Protein AF-A0A9D8B3I4-F1 (afdb_monomer_lite)

Radius of gyration: 13.51 Å; chains: 1; bounding box: 28×32×36 Å

Secondary structure (DSSP, 8-state):
-PPPEETTEEPPHHHHHHHHHHHHHHTTEEEEEEEE-SS-EEEEEEE-SSTTTTPEEEEEE-HHHHHHHHHHHHHHHTT--

pLDDT: mean 89.36, std 11.02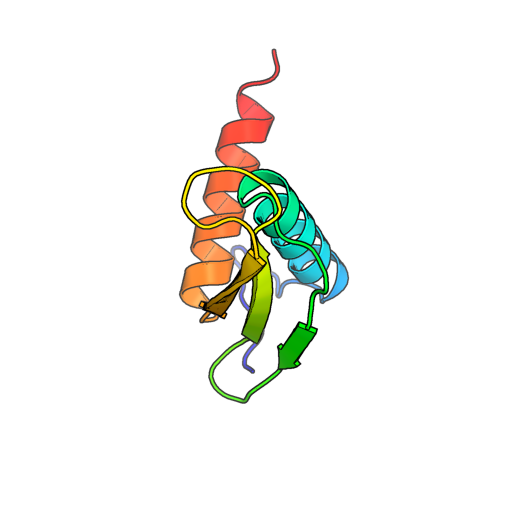, range [39.41, 97.81]

Sequence (81 aa):
MRRPKRGEATLRYSEILRLIGQYIERANLCEIRVVETDEGLILQGVVMRGEREGERDTYQLTPEDISALLEDAYAMRGKRI

Foldseek 3Di:
DQFADDVPHGDDPVRLVVLVVVVCVVQQWDPWDWDDDPQAIKIWTAHCDDPRHRPIDIDGQGSVNSVVSSVVVVVVVVPPD

Structure (mmCIF, N/CA/C/O backbone):
data_AF-A0A9D8B3I4-F1
#
_entry.id   AF-A0A9D8B3I4-F1
#
loop_
_atom_site.group_PDB
_atom_site.id
_atom_site.type_symbol
_atom_site.label_atom_id
_atom_site.label_alt_id
_atom_site.label_comp_id
_atom_site.label_asym_id
_atom_site.label_entity_id
_atom_site.label_seq_id
_atom_site.pdbx_PDB_ins_code
_atom_site.Cartn_x
_atom_site.Cartn_y
_atom_site.Cartn_z
_atom_site.occupancy
_atom_site.B_iso_or_equiv
_atom_site.auth_seq_id
_atom_site.auth_comp_id
_atom_site.auth_asym_id
_atom_site.auth_atom_id
_atom_site.pdbx_PDB_model_num
ATOM 1 N N . MET A 1 1 ? -12.507 -7.781 2.375 1.00 87.19 1 MET A N 1
ATOM 2 C CA . MET A 1 1 ? -11.550 -7.975 3.496 1.00 87.19 1 MET A CA 1
ATOM 3 C C . MET A 1 1 ? -12.057 -7.384 4.811 1.00 87.19 1 MET A C 1
ATOM 5 O O . MET A 1 1 ? -12.893 -6.480 4.804 1.00 87.19 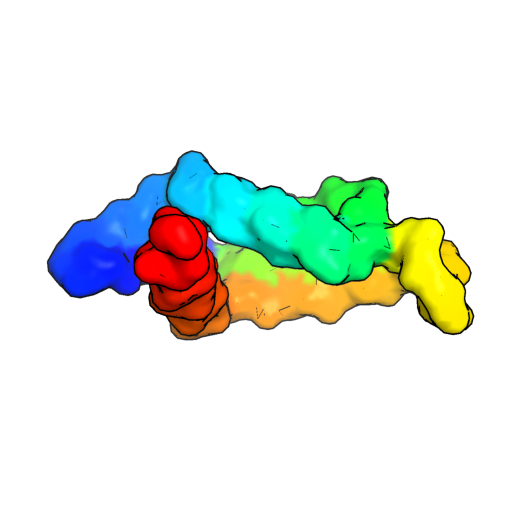1 MET A O 1
ATOM 9 N N . ARG A 1 2 ? -11.503 -7.807 5.960 1.00 87.75 2 ARG A N 1
ATOM 10 C CA . ARG A 1 2 ? -11.659 -7.054 7.221 1.00 87.75 2 ARG A CA 1
ATOM 11 C C . ARG A 1 2 ? -10.886 -5.738 7.115 1.00 87.75 2 ARG A C 1
ATOM 13 O O . ARG A 1 2 ? -9.686 -5.745 6.866 1.00 87.75 2 ARG A O 1
ATOM 20 N N . ARG A 1 3 ? -11.560 -4.603 7.326 1.00 87.75 3 ARG A N 1
ATOM 21 C CA . ARG A 1 3 ? -10.894 -3.296 7.253 1.00 87.75 3 ARG A CA 1
ATOM 22 C C . ARG A 1 3 ? -9.854 -3.137 8.376 1.00 87.75 3 ARG A C 1
ATOM 24 O O . ARG A 1 3 ? -10.182 -3.444 9.530 1.00 87.75 3 ARG A O 1
ATOM 31 N N . PRO A 1 4 ? -8.647 -2.630 8.062 1.00 87.94 4 PRO A N 1
ATOM 32 C CA . PRO A 1 4 ? -7.633 -2.361 9.069 1.00 87.94 4 PRO A CA 1
ATOM 33 C C . PRO A 1 4 ? -8.104 -1.300 10.062 1.00 87.94 4 PRO A C 1
ATOM 35 O O . PRO A 1 4 ? -8.974 -0.470 9.762 1.00 87.94 4 PRO A O 1
ATOM 38 N N . LYS A 1 5 ? -7.519 -1.328 11.258 1.00 87.88 5 LYS A N 1
ATOM 39 C CA . LYS A 1 5 ? -7.823 -0.385 12.334 1.00 87.88 5 LYS A CA 1
ATOM 40 C C . LYS A 1 5 ? -6.612 0.490 12.635 1.00 87.88 5 LYS A C 1
ATOM 42 O O . LYS A 1 5 ? -5.486 0.015 12.619 1.00 87.88 5 LYS A O 1
ATOM 47 N N . ARG A 1 6 ? -6.872 1.752 12.969 1.00 83.00 6 ARG A N 1
ATOM 48 C CA . ARG A 1 6 ? -5.915 2.688 13.562 1.00 83.00 6 ARG A CA 1
ATOM 49 C C . ARG A 1 6 ? -6.371 2.968 14.991 1.00 83.00 6 ARG A C 1
ATOM 51 O O . ARG A 1 6 ? -7.341 3.701 15.196 1.00 83.00 6 ARG A O 1
ATOM 58 N N . GLY A 1 7 ? -5.714 2.342 15.965 1.00 82.19 7 GLY A N 1
ATOM 59 C CA . GLY A 1 7 ? -6.227 2.275 17.335 1.00 82.19 7 GLY A CA 1
ATOM 60 C C . GLY A 1 7 ? -7.619 1.634 17.356 1.00 82.19 7 GLY A C 1
ATOM 61 O O . GLY A 1 7 ? -7.814 0.531 16.845 1.00 82.19 7 GLY A O 1
ATOM 62 N N . GLU A 1 8 ? -8.609 2.347 17.888 1.00 81.06 8 GLU A N 1
ATOM 63 C CA . GLU A 1 8 ? -10.001 1.877 17.930 1.00 81.06 8 GLU A CA 1
ATOM 64 C C . GLU A 1 8 ? -10.785 2.159 16.635 1.00 81.06 8 GLU A C 1
ATOM 66 O O . GLU A 1 8 ? -11.810 1.524 16.371 1.00 81.06 8 GLU A O 1
ATOM 71 N N . ALA A 1 9 ? -10.302 3.077 15.790 1.00 86.44 9 ALA A N 1
ATOM 72 C CA . ALA A 1 9 ? -11.014 3.519 14.596 1.00 86.44 9 ALA A CA 1
ATOM 73 C C . ALA A 1 9 ? -10.762 2.591 13.401 1.00 86.44 9 ALA A C 1
ATOM 75 O O . ALA A 1 9 ? -9.627 2.239 13.088 1.00 86.44 9 ALA A O 1
ATOM 76 N N . THR A 1 10 ? -11.822 2.235 12.675 1.00 90.56 10 THR A N 1
ATOM 77 C CA . THR A 1 10 ? -11.695 1.493 11.410 1.00 90.56 10 THR A CA 1
ATOM 78 C C . THR A 1 10 ? -11.310 2.449 10.286 1.00 90.56 10 THR A C 1
ATOM 80 O O . THR A 1 10 ? -11.931 3.503 10.135 1.00 90.56 10 THR A O 1
ATOM 83 N N . LEU A 1 11 ? -10.320 2.081 9.473 1.00 91.12 11 LEU A N 1
ATOM 84 C CA . LEU A 1 11 ? -9.902 2.901 8.341 1.00 91.12 11 LEU A CA 1
ATOM 85 C C . LEU A 1 11 ? -11.003 2.998 7.283 1.00 91.12 11 LEU A C 1
ATOM 87 O O . LEU A 1 11 ? -11.665 2.016 6.925 1.00 91.12 11 LEU A O 1
ATOM 91 N N . ARG A 1 12 ? -11.184 4.204 6.745 1.00 92.56 12 ARG A N 1
ATOM 92 C CA . ARG A 1 1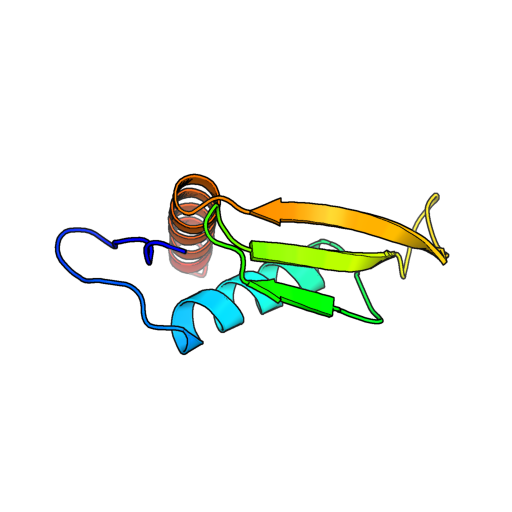2 ? -12.060 4.423 5.592 1.00 92.56 12 ARG A CA 1
ATOM 93 C C . ARG A 1 12 ? -11.358 3.968 4.319 1.00 92.56 12 ARG A C 1
ATOM 95 O O . ARG A 1 12 ? -10.146 4.114 4.188 1.00 92.56 12 ARG A O 1
ATOM 102 N N . TYR A 1 13 ? -12.133 3.522 3.333 1.00 91.25 13 TYR A N 1
ATOM 103 C CA . TYR A 1 13 ? -11.590 3.171 2.016 1.00 91.25 13 TYR A CA 1
ATOM 104 C C . TYR A 1 13 ? -10.786 4.306 1.383 1.00 91.25 13 TYR A C 1
ATOM 106 O O . TYR A 1 13 ? -9.752 4.054 0.781 1.00 91.25 13 TYR A O 1
ATOM 114 N N . SER A 1 14 ? -11.200 5.561 1.564 1.00 92.12 14 SER A N 1
ATOM 115 C CA . SER A 1 14 ? -10.452 6.714 1.054 1.00 92.12 14 SER A CA 1
ATOM 116 C C . SER A 1 14 ? -9.062 6.863 1.682 1.00 92.12 14 SER A C 1
ATOM 118 O O . SER A 1 14 ? -8.134 7.299 1.005 1.00 92.12 14 SER A O 1
ATOM 120 N N . GLU A 1 15 ? -8.893 6.490 2.953 1.00 91.31 15 GLU A N 1
ATOM 121 C CA . GLU A 1 15 ? -7.588 6.487 3.624 1.00 91.31 15 GLU A CA 1
ATOM 122 C C . GLU A 1 15 ? -6.710 5.352 3.087 1.00 91.31 15 GLU A C 1
ATOM 124 O O . GLU A 1 15 ? -5.548 5.589 2.762 1.00 91.31 15 GLU A O 1
ATOM 129 N N . ILE A 1 16 ? -7.292 4.164 2.899 1.00 92.94 16 ILE A N 1
ATOM 130 C CA . ILE A 1 16 ? -6.608 2.997 2.325 1.00 92.94 16 ILE A CA 1
ATOM 131 C C . ILE A 1 16 ? -6.149 3.289 0.889 1.00 92.94 16 ILE A C 1
ATOM 133 O O . ILE A 1 16 ? -4.980 3.114 0.560 1.00 92.94 16 ILE A O 1
ATOM 137 N N . LEU A 1 17 ? -7.030 3.814 0.036 1.00 93.25 17 LEU A N 1
ATOM 138 C CA . LEU A 1 17 ? -6.693 4.154 -1.349 1.00 93.25 17 LEU A CA 1
ATOM 139 C C . LEU A 1 17 ? -5.648 5.273 -1.436 1.00 93.25 17 LEU A C 1
ATOM 141 O O . LEU A 1 17 ? -4.787 5.243 -2.311 1.00 93.25 17 LEU A O 1
ATOM 145 N N . ARG A 1 18 ? -5.673 6.246 -0.516 1.00 92.06 18 ARG A N 1
ATOM 146 C CA . ARG A 1 18 ? -4.645 7.296 -0.455 1.00 92.06 18 ARG A CA 1
ATOM 147 C C . ARG A 1 18 ? -3.279 6.741 -0.046 1.00 92.06 18 ARG A C 1
ATOM 149 O O . ARG A 1 18 ? -2.263 7.264 -0.500 1.00 92.06 18 ARG A O 1
ATOM 156 N N . LEU A 1 19 ? -3.248 5.719 0.804 1.00 92.56 19 LEU A N 1
ATOM 157 C CA . LEU A 1 19 ? -2.021 5.015 1.160 1.00 92.56 19 LEU A CA 1
ATOM 158 C C . LEU A 1 19 ? -1.482 4.204 -0.026 1.00 92.56 19 LEU A C 1
ATOM 160 O O . LEU A 1 19 ? -0.310 4.328 -0.367 1.00 92.56 19 LEU A O 1
ATOM 164 N N . ILE A 1 20 ? -2.355 3.465 -0.712 1.00 93.62 20 ILE A N 1
ATOM 165 C CA . ILE A 1 20 ? -2.009 2.713 -1.927 1.00 93.62 20 ILE A CA 1
ATOM 166 C C . ILE A 1 20 ? -1.477 3.642 -3.019 1.00 93.62 20 ILE A C 1
ATOM 168 O O . ILE A 1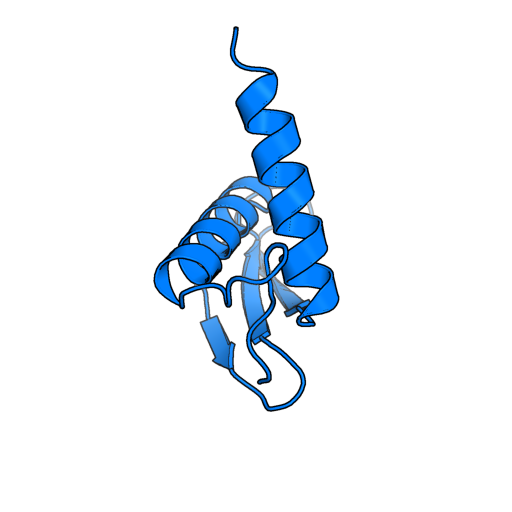 20 ? -0.469 3.331 -3.640 1.00 93.62 20 ILE A O 1
ATOM 172 N N . GLY A 1 21 ? -2.089 4.814 -3.212 1.00 93.69 21 GLY A N 1
ATOM 173 C CA . GLY A 1 21 ? -1.596 5.818 -4.157 1.00 93.69 21 GLY A CA 1
ATOM 174 C C . GLY A 1 21 ? -0.157 6.258 -3.866 1.00 93.69 21 GLY A C 1
ATOM 175 O O . GLY A 1 21 ? 0.657 6.325 -4.780 1.00 93.69 21 GLY A O 1
ATOM 176 N N . GLN A 1 22 ? 0.185 6.483 -2.593 1.00 92.12 22 GLN A N 1
ATOM 177 C CA . GLN A 1 22 ? 1.565 6.805 -2.204 1.00 92.12 22 GLN A CA 1
ATOM 178 C C . GLN A 1 22 ? 2.524 5.639 -2.459 1.00 92.12 22 GLN A C 1
ATOM 180 O O . GLN A 1 22 ? 3.671 5.862 -2.838 1.00 92.12 22 GLN A O 1
ATOM 185 N N . TYR A 1 23 ? 2.073 4.403 -2.242 1.00 91.12 23 TYR A N 1
ATOM 186 C CA . TYR A 1 23 ? 2.876 3.217 -2.521 1.00 91.12 23 TYR A CA 1
ATOM 187 C C . TYR A 1 23 ? 3.150 3.059 -4.023 1.00 91.12 23 TYR A C 1
ATOM 189 O O . TYR A 1 23 ? 4.301 2.890 -4.413 1.00 91.12 23 TYR A O 1
ATOM 197 N N . ILE A 1 24 ? 2.120 3.206 -4.864 1.00 94.00 24 ILE A N 1
ATOM 198 C CA . ILE A 1 24 ? 2.217 3.174 -6.333 1.00 94.00 24 ILE A CA 1
ATOM 199 C C . ILE A 1 24 ? 3.239 4.192 -6.844 1.00 94.00 24 ILE A C 1
ATOM 201 O O . ILE A 1 24 ? 4.076 3.859 -7.681 1.00 94.00 24 ILE A O 1
ATOM 205 N N . GLU A 1 25 ? 3.190 5.419 -6.320 1.00 92.19 25 GLU A N 1
ATOM 206 C CA . GLU A 1 25 ? 4.110 6.489 -6.706 1.00 92.19 25 GLU A CA 1
ATOM 207 C C . GLU A 1 25 ? 5.563 6.138 -6.356 1.00 92.19 25 GLU A C 1
ATOM 209 O O . GLU A 1 25 ? 6.451 6.258 -7.197 1.00 92.19 25 GLU A O 1
ATOM 214 N N . ARG A 1 26 ? 5.809 5.625 -5.144 1.00 89.56 26 ARG A N 1
ATOM 215 C CA . ARG A 1 26 ? 7.152 5.201 -4.708 1.00 89.56 26 ARG A CA 1
ATOM 216 C C . ARG A 1 26 ? 7.679 4.008 -5.499 1.00 89.56 26 ARG A C 1
ATOM 218 O O . ARG A 1 26 ? 8.872 3.946 -5.779 1.00 89.56 26 ARG A O 1
ATOM 225 N N . ALA A 1 27 ? 6.795 3.080 -5.851 1.00 90.06 27 ALA A N 1
ATOM 226 C CA . ALA A 1 27 ? 7.124 1.895 -6.631 1.00 90.06 27 ALA A CA 1
ATOM 227 C C . ALA A 1 27 ? 7.246 2.181 -8.143 1.00 90.06 27 ALA A C 1
ATOM 229 O O . ALA A 1 27 ? 7.596 1.280 -8.896 1.00 90.06 27 ALA A O 1
ATOM 230 N N . ASN A 1 28 ? 6.998 3.421 -8.594 1.00 93.81 28 ASN A N 1
ATOM 231 C CA . ASN A 1 28 ? 6.982 3.809 -10.010 1.00 93.81 28 ASN A CA 1
ATOM 232 C C . ASN A 1 28 ? 6.097 2.886 -10.867 1.00 93.81 28 ASN A C 1
ATOM 234 O O . ASN A 1 28 ? 6.506 2.453 -11.943 1.00 93.81 28 ASN A O 1
ATOM 238 N N . LEU A 1 29 ? 4.891 2.568 -10.389 1.00 96.56 29 LEU A N 1
ATOM 239 C CA . LEU A 1 29 ? 3.964 1.683 -11.098 1.00 96.56 29 LEU A CA 1
ATOM 240 C C . LEU A 1 29 ? 2.938 2.476 -11.922 1.00 96.56 29 LEU A C 1
ATOM 242 O O . LEU A 1 29 ? 2.455 3.527 -11.496 1.00 96.56 29 LEU A O 1
ATOM 246 N N . CYS A 1 30 ? 2.547 1.937 -13.076 1.00 96.00 30 CYS A N 1
ATOM 247 C CA . CYS A 1 30 ? 1.418 2.394 -13.890 1.00 96.00 30 CYS A CA 1
ATOM 248 C C . CYS A 1 30 ? 0.446 1.239 -14.193 1.00 96.00 30 CYS A C 1
ATOM 250 O O . CYS A 1 30 ? 0.628 0.126 -13.703 1.00 96.00 30 CYS A O 1
ATOM 252 N N . GLU A 1 31 ? -0.600 1.507 -14.987 1.00 96.94 31 GLU A N 1
ATOM 253 C CA . GLU A 1 31 ? -1.589 0.494 -15.405 1.00 96.94 31 GLU A CA 1
ATOM 254 C C . GLU A 1 31 ? -2.148 -0.308 -14.220 1.00 96.94 31 GLU A C 1
ATOM 256 O O . GLU A 1 31 ? -2.171 -1.541 -14.192 1.00 96.94 31 GLU A O 1
ATOM 261 N N . ILE A 1 32 ? -2.565 0.441 -13.200 1.00 97.25 32 ILE A N 1
ATOM 262 C CA . ILE A 1 32 ? -2.875 -0.107 -11.889 1.00 97.25 32 ILE A CA 1
ATOM 263 C C . ILE A 1 32 ? -4.203 -0.857 -11.894 1.00 97.25 32 ILE A C 1
ATOM 265 O O . ILE A 1 32 ? -5.235 -0.340 -12.325 1.00 97.25 32 ILE A O 1
ATOM 269 N N . ARG A 1 33 ? -4.192 -2.044 -11.291 1.00 97.19 33 ARG A N 1
ATOM 270 C CA . ARG A 1 33 ? -5.386 -2.787 -10.897 1.00 97.19 33 ARG A CA 1
ATOM 271 C C . ARG A 1 33 ? -5.361 -3.011 -9.391 1.00 97.19 33 ARG A C 1
ATOM 273 O O . ARG A 1 33 ? -4.380 -3.509 -8.851 1.00 97.19 33 ARG A O 1
ATOM 280 N N . VAL A 1 34 ? -6.468 -2.681 -8.732 1.00 96.31 34 VAL A N 1
ATOM 281 C CA . VAL A 1 34 ? -6.697 -2.990 -7.317 1.00 96.31 34 VAL A CA 1
ATOM 282 C C . VAL A 1 34 ? -7.902 -3.913 -7.230 1.00 96.31 34 VAL A C 1
ATOM 284 O O . VAL A 1 34 ? -8.974 -3.573 -7.730 1.00 96.31 34 VAL A O 1
ATOM 287 N N . VAL A 1 35 ? -7.726 -5.080 -6.618 1.00 96.69 35 VAL A N 1
ATOM 288 C CA . VAL A 1 35 ? -8.799 -6.053 -6.385 1.00 96.69 35 VAL A CA 1
ATOM 289 C C . VAL A 1 35 ? -8.935 -6.266 -4.891 1.00 96.69 35 VAL A C 1
ATOM 291 O O . VAL A 1 35 ? -7.960 -6.587 -4.218 1.00 96.69 35 VAL A O 1
ATOM 294 N N . GLU A 1 36 ? -10.142 -6.099 -4.367 1.00 96.06 36 GLU A N 1
ATOM 295 C CA . GLU A 1 36 ? -10.429 -6.498 -2.996 1.00 96.06 36 GLU A CA 1
ATOM 296 C C . GLU A 1 36 ? -10.777 -7.983 -2.930 1.00 96.06 36 GLU A C 1
ATOM 298 O O . GLU A 1 36 ? -11.555 -8.491 -3.734 1.00 96.06 36 GLU A O 1
ATOM 303 N N . THR A 1 37 ? -10.199 -8.662 -1.945 1.00 95.75 37 THR A N 1
ATOM 304 C CA . THR A 1 37 ? -10.455 -10.066 -1.619 1.00 95.75 37 THR A CA 1
ATOM 305 C C . THR A 1 37 ? -10.874 -10.177 -0.155 1.00 95.75 37 THR A C 1
ATOM 307 O O . THR A 1 37 ? -10.898 -9.182 0.576 1.00 95.75 37 THR A O 1
ATOM 310 N N . ASP A 1 38 ? -11.196 -11.378 0.315 1.00 94.00 38 ASP A N 1
ATOM 311 C CA . ASP A 1 38 ? -11.474 -11.591 1.738 1.00 94.00 38 ASP A CA 1
ATOM 312 C C . ASP A 1 38 ? -10.214 -11.457 2.606 1.00 94.00 38 ASP A C 1
ATOM 314 O O . ASP A 1 38 ? -10.299 -10.961 3.732 1.00 94.00 38 ASP A O 1
ATOM 318 N N . GLU A 1 39 ? -9.047 -11.782 2.047 1.00 92.31 39 GLU A N 1
ATOM 319 C CA . GLU A 1 39 ? -7.751 -11.773 2.736 1.00 92.31 39 GLU A CA 1
ATOM 320 C C . GLU A 1 39 ? -7.047 -10.411 2.724 1.00 92.31 39 GLU A C 1
ATOM 322 O O . GLU A 1 39 ? -6.119 -10.192 3.497 1.00 92.31 39 GLU A O 1
ATOM 327 N N . GLY A 1 40 ? -7.466 -9.479 1.867 1.00 94.62 40 GLY A N 1
ATOM 328 C CA . GLY A 1 40 ? -6.786 -8.194 1.717 1.00 94.62 40 GLY A CA 1
ATOM 329 C C . GLY A 1 40 ? -7.040 -7.538 0.366 1.00 94.62 40 GLY A C 1
ATOM 330 O O . GLY A 1 40 ? -8.091 -7.728 -0.252 1.00 94.62 40 GLY A O 1
ATOM 331 N N . LEU A 1 41 ? -6.056 -6.781 -0.110 1.00 96.06 41 LEU A N 1
ATOM 332 C CA . LEU A 1 41 ? -6.053 -6.162 -1.431 1.00 96.06 41 LEU A CA 1
ATOM 333 C C . LEU A 1 41 ? -4.958 -6.767 -2.300 1.00 96.06 41 LEU A C 1
ATOM 335 O O . LEU A 1 41 ? -3.822 -6.909 -1.868 1.00 96.06 41 LEU A O 1
ATOM 339 N N . ILE A 1 42 ? -5.281 -7.055 -3.552 1.00 97.00 42 ILE A N 1
ATOM 340 C CA . ILE A 1 42 ? -4.293 -7.368 -4.577 1.00 97.00 42 ILE A CA 1
ATOM 341 C C . ILE A 1 42 ? -4.039 -6.087 -5.368 1.00 97.00 42 ILE A C 1
ATOM 343 O O . ILE A 1 42 ? -4.963 -5.531 -5.966 1.00 97.00 42 ILE A O 1
ATOM 347 N N . LEU A 1 43 ? -2.791 -5.626 -5.371 1.00 96.88 43 LEU A N 1
ATOM 348 C CA . LEU A 1 43 ? -2.315 -4.511 -6.181 1.00 96.88 43 LEU A CA 1
ATOM 349 C C . LEU A 1 43 ? -1.471 -5.062 -7.327 1.00 96.88 43 LEU A C 1
ATOM 351 O O . LEU A 1 43 ? -0.469 -5.731 -7.096 1.00 96.88 43 LEU A O 1
ATOM 355 N N . GLN A 1 44 ? -1.851 -4.749 -8.558 1.00 97.69 44 GLN A N 1
ATOM 356 C CA . GLN A 1 44 ? -1.062 -5.050 -9.746 1.00 97.69 44 GLN A CA 1
ATOM 357 C C . GLN A 1 44 ? -0.720 -3.767 -10.485 1.00 97.69 44 GLN A C 1
ATOM 359 O O . GLN A 1 44 ? -1.548 -2.858 -10.556 1.00 97.69 44 GLN A O 1
ATOM 364 N N . GLY A 1 45 ? 0.472 -3.716 -11.065 1.00 97.62 45 GLY A N 1
ATOM 365 C CA . GLY A 1 45 ? 0.919 -2.595 -11.881 1.00 97.62 45 GLY A CA 1
ATOM 366 C C . GLY A 1 45 ? 2.079 -2.981 -12.785 1.00 97.62 45 GLY A C 1
ATOM 367 O O . GLY A 1 45 ? 2.680 -4.041 -12.618 1.00 97.62 45 GLY A O 1
ATOM 368 N N . VAL A 1 46 ? 2.371 -2.124 -13.755 1.00 97.81 46 VAL A N 1
ATOM 369 C CA . VAL A 1 46 ? 3.532 -2.242 -14.642 1.00 97.81 46 VAL A CA 1
ATOM 370 C C . VAL A 1 46 ? 4.615 -1.282 -14.161 1.00 97.81 46 VAL A C 1
ATOM 372 O O . VAL A 1 46 ? 4.325 -0.123 -13.863 1.00 97.81 46 VAL A O 1
ATOM 375 N N . VAL A 1 47 ? 5.853 -1.756 -14.056 1.00 96.44 47 VAL A N 1
ATOM 376 C CA . VAL A 1 47 ? 6.997 -0.944 -13.625 1.00 96.44 47 VAL A CA 1
ATOM 377 C C . VAL A 1 47 ? 7.367 0.048 -14.727 1.00 96.44 47 VAL A C 1
ATOM 379 O O . VAL A 1 47 ? 7.618 -0.340 -15.864 1.00 96.44 47 VAL A O 1
ATOM 382 N N . MET A 1 48 ? 7.420 1.338 -14.392 1.00 95.94 48 MET A N 1
ATOM 383 C CA . MET A 1 48 ? 7.661 2.414 -15.363 1.00 95.94 48 MET A CA 1
ATOM 384 C C . MET A 1 48 ? 9.129 2.772 -15.568 1.00 95.94 48 MET A C 1
ATOM 386 O O . MET A 1 48 ? 9.439 3.490 -16.513 1.00 95.94 48 MET A O 1
ATOM 390 N N . ARG A 1 49 ? 10.015 2.417 -14.633 1.00 91.88 49 ARG A N 1
ATOM 391 C CA . ARG A 1 49 ? 11.414 2.866 -14.642 1.00 91.88 49 ARG A CA 1
ATOM 392 C C . ARG A 1 49 ? 12.327 1.833 -13.997 1.00 91.88 49 ARG A C 1
ATOM 394 O O . ARG A 1 49 ? 11.967 1.247 -12.979 1.00 91.88 49 ARG A O 1
ATOM 401 N N . GLY A 1 50 ? 13.545 1.721 -14.520 1.00 91.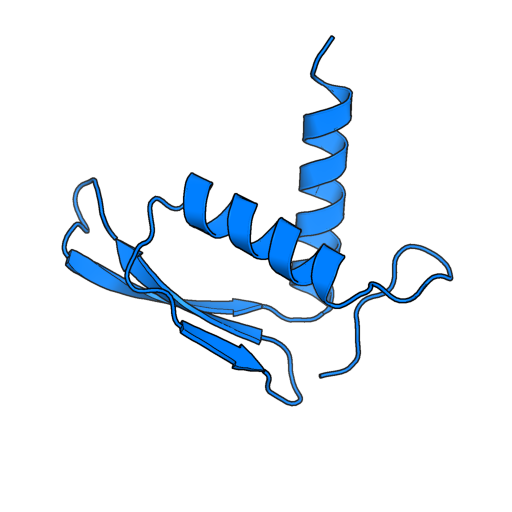81 50 GLY A N 1
ATOM 402 C CA . GLY A 1 50 ? 14.605 0.873 -13.972 1.00 91.81 50 GLY A CA 1
ATOM 403 C C . GLY A 1 50 ? 14.785 -0.423 -14.759 1.00 91.81 50 GLY A C 1
ATOM 404 O O . GLY A 1 50 ? 14.232 -0.586 -15.837 1.00 91.81 50 GLY A O 1
ATOM 405 N N . GLU A 1 51 ? 15.567 -1.355 -14.218 1.00 92.69 51 GLU A N 1
ATOM 406 C CA . GLU A 1 51 ? 15.937 -2.598 -14.920 1.00 92.69 51 GLU A CA 1
ATOM 407 C C . GLU A 1 51 ? 14.743 -3.510 -15.231 1.00 92.69 51 GLU A C 1
ATOM 409 O O . GLU A 1 51 ? 14.801 -4.301 -16.165 1.00 92.69 51 GLU A O 1
ATOM 414 N N . ARG A 1 52 ? 13.657 -3.368 -14.464 1.00 92.88 52 ARG A N 1
ATOM 415 C CA . ARG A 1 52 ? 12.419 -4.148 -14.586 1.00 92.88 52 ARG A CA 1
ATOM 416 C C . ARG A 1 52 ? 11.325 -3.406 -15.359 1.00 92.88 52 ARG A C 1
ATOM 418 O O . ARG A 1 52 ? 10.154 -3.748 -15.238 1.00 92.88 52 ARG A O 1
ATOM 425 N N . GLU A 1 53 ? 11.665 -2.338 -16.082 1.00 96.06 53 GLU A N 1
ATOM 426 C CA . GLU A 1 53 ? 10.692 -1.550 -16.846 1.00 96.06 53 GLU A CA 1
ATOM 427 C C . GLU A 1 53 ? 9.870 -2.438 -17.798 1.00 96.06 53 GLU A C 1
ATOM 429 O O . GLU A 1 53 ? 10.404 -3.282 -18.515 1.00 96.06 53 GLU A O 1
ATOM 434 N N . GLY A 1 54 ? 8.548 -2.260 -17.781 1.00 95.31 54 GLY A N 1
ATOM 435 C CA . GLY A 1 54 ? 7.601 -3.068 -18.549 1.00 95.31 54 GLY A CA 1
ATOM 436 C C . GLY A 1 54 ? 7.197 -4.391 -17.887 1.00 95.31 54 GLY A C 1
ATOM 437 O O . GLY A 1 54 ? 6.227 -5.012 -18.329 1.00 95.31 54 GLY A O 1
ATOM 438 N N . GLU A 1 55 ? 7.865 -4.820 -16.811 1.00 96.56 55 GLU A N 1
ATOM 439 C CA . GLU A 1 55 ? 7.435 -5.987 -16.039 1.00 96.56 55 GLU A CA 1
ATOM 440 C C . GLU A 1 55 ? 6.172 -5.687 -15.228 1.00 96.56 55 GLU A C 1
ATOM 442 O O . GLU A 1 55 ? 5.951 -4.571 -14.749 1.00 96.56 55 GLU A O 1
ATOM 447 N N . ARG A 1 56 ? 5.337 -6.716 -15.051 1.00 96.44 56 ARG A N 1
ATOM 448 C CA . ARG A 1 56 ? 4.144 -6.643 -14.208 1.00 96.44 56 ARG A CA 1
ATOM 449 C C . ARG A 1 56 ? 4.451 -7.176 -12.817 1.00 96.44 56 ARG A C 1
ATOM 451 O O . ARG A 1 56 ? 4.750 -8.358 -12.665 1.00 96.44 56 ARG A O 1
ATOM 458 N N . ASP A 1 57 ? 4.237 -6.328 -11.820 1.00 95.44 57 ASP A N 1
ATOM 459 C CA . ASP A 1 57 ? 4.326 -6.691 -10.411 1.00 95.44 57 ASP A CA 1
ATOM 460 C C . ASP A 1 57 ? 2.938 -6.918 -9.812 1.00 95.44 57 ASP A C 1
ATOM 462 O O . ASP A 1 57 ? 1.955 -6.265 -10.175 1.00 95.44 57 ASP A O 1
ATOM 466 N N . THR A 1 58 ? 2.860 -7.891 -8.902 1.00 95.88 58 THR A N 1
ATOM 467 C CA . THR A 1 58 ? 1.658 -8.226 -8.131 1.00 95.88 58 THR A CA 1
ATOM 468 C C . THR A 1 58 ? 2.013 -8.280 -6.654 1.00 95.88 58 THR A C 1
ATOM 470 O O . THR A 1 58 ? 2.889 -9.042 -6.253 1.00 95.88 58 THR A O 1
ATOM 473 N N . TYR A 1 59 ? 1.292 -7.510 -5.848 1.00 94.75 59 TYR A N 1
ATOM 474 C CA . TYR A 1 59 ? 1.427 -7.461 -4.399 1.00 94.75 59 TYR A CA 1
ATOM 475 C C . TYR A 1 59 ? 0.116 -7.891 -3.753 1.00 94.75 59 TYR A C 1
ATOM 477 O O . TYR A 1 59 ? -0.954 -7.412 -4.134 1.00 94.75 59 TYR A O 1
ATOM 485 N N . GLN A 1 60 ? 0.207 -8.756 -2.749 1.00 95.44 60 GLN A N 1
ATOM 486 C CA . GLN A 1 60 ? -0.887 -9.022 -1.825 1.00 95.44 60 GLN A CA 1
ATOM 487 C C . GLN A 1 60 ? -0.653 -8.176 -0.574 1.00 95.44 60 GLN A C 1
ATOM 489 O O . GLN A 1 60 ? 0.376 -8.304 0.077 1.00 95.44 60 GLN A O 1
ATOM 494 N N . LEU A 1 61 ? -1.594 -7.283 -0.284 1.00 94.50 61 LEU A N 1
ATOM 495 C CA . LEU A 1 61 ? -1.587 -6.392 0.867 1.00 94.50 61 LEU A CA 1
ATOM 496 C C . LEU A 1 61 ? -2.635 -6.884 1.861 1.00 94.50 61 LEU A C 1
ATOM 498 O O . LEU A 1 61 ? -3.839 -6.686 1.661 1.00 94.50 61 LEU A O 1
ATOM 502 N N . THR A 1 62 ? -2.181 -7.528 2.928 1.00 95.00 62 THR A N 1
ATOM 503 C CA . THR A 1 62 ? -3.032 -7.936 4.050 1.00 95.00 62 THR A CA 1
ATOM 504 C C . THR A 1 62 ? -3.473 -6.715 4.873 1.00 95.00 62 THR A C 1
ATOM 506 O O . THR A 1 62 ? -2.883 -5.632 4.764 1.00 95.00 62 THR A O 1
ATOM 509 N N . PRO A 1 63 ? -4.515 -6.825 5.718 1.00 93.12 63 PRO A N 1
ATOM 510 C CA . PRO A 1 63 ? -4.873 -5.762 6.655 1.00 93.12 63 PRO A CA 1
ATOM 511 C C . PRO A 1 63 ? -3.701 -5.320 7.546 1.00 93.12 63 PRO A C 1
ATOM 513 O O . PRO A 1 63 ? -3.587 -4.136 7.881 1.00 93.12 63 PRO A O 1
ATOM 516 N N . GLU A 1 64 ? -2.824 -6.252 7.906 1.00 91.94 64 GLU A N 1
ATOM 517 C CA . GLU A 1 64 ? -1.614 -6.020 8.688 1.00 91.94 64 GLU A CA 1
ATOM 518 C C . GLU A 1 64 ? -0.593 -5.200 7.887 1.00 91.94 64 GLU A C 1
ATOM 520 O O . GLU A 1 64 ? -0.102 -4.193 8.399 1.00 91.94 64 GLU A O 1
ATOM 525 N N . ASP A 1 65 ? -0.369 -5.533 6.610 1.00 92.38 65 ASP A N 1
ATOM 526 C CA . ASP A 1 65 ? 0.506 -4.756 5.716 1.00 92.38 65 ASP A CA 1
ATOM 527 C C . ASP A 1 65 ? -0.008 -3.328 5.531 1.00 92.38 65 ASP A C 1
ATOM 529 O O . ASP A 1 65 ? 0.755 -2.365 5.582 1.00 92.38 65 ASP A O 1
ATOM 533 N N . ILE A 1 66 ? -1.323 -3.162 5.360 1.00 91.81 66 ILE A N 1
ATOM 534 C CA . ILE A 1 66 ? -1.944 -1.837 5.226 1.00 91.81 66 ILE A CA 1
ATOM 535 C C . ILE A 1 66 ? -1.758 -1.026 6.514 1.00 91.81 66 ILE A C 1
ATOM 537 O O . ILE A 1 66 ? -1.531 0.183 6.453 1.00 91.81 66 ILE A O 1
ATOM 541 N N . SER A 1 67 ? -1.836 -1.676 7.677 1.00 90.56 67 SER A N 1
AT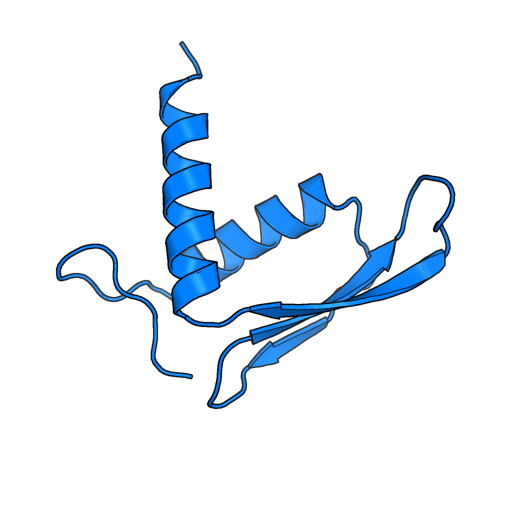OM 542 C CA . SER A 1 67 ? -1.591 -1.027 8.968 1.00 90.56 67 SER A CA 1
ATOM 543 C C . SER A 1 67 ? -0.124 -0.606 9.106 1.00 90.56 67 SER A C 1
ATOM 545 O O . SER A 1 67 ? 0.141 0.529 9.489 1.00 90.56 67 SER A O 1
ATOM 547 N N . ALA A 1 68 ? 0.823 -1.463 8.718 1.00 89.44 68 ALA A N 1
ATOM 548 C CA . ALA A 1 68 ? 2.253 -1.150 8.741 1.00 89.44 68 ALA A CA 1
ATOM 549 C C . ALA A 1 68 ? 2.611 0.005 7.789 1.00 89.44 68 ALA A C 1
ATOM 551 O O . ALA A 1 68 ? 3.227 0.987 8.200 1.00 89.44 68 ALA A O 1
ATOM 552 N N . LEU A 1 69 ? 2.128 -0.051 6.543 1.00 88.75 69 LEU A N 1
ATOM 553 C CA . LEU A 1 69 ? 2.312 1.013 5.553 1.00 88.75 69 LEU A CA 1
ATOM 554 C C . LEU A 1 69 ? 1.763 2.359 6.049 1.00 88.75 69 LEU A C 1
ATOM 556 O O . LEU A 1 69 ? 2.318 3.417 5.739 1.00 88.75 69 LEU A O 1
ATOM 560 N N . LEU A 1 70 ? 0.665 2.334 6.809 1.00 88.56 70 LEU A N 1
ATOM 561 C CA . LEU A 1 70 ? 0.070 3.535 7.378 1.00 88.56 70 LEU A CA 1
ATOM 562 C C . LEU A 1 70 ? 0.984 4.170 8.432 1.00 88.56 70 LEU A C 1
ATOM 564 O O . LEU A 1 70 ? 1.206 5.382 8.377 1.00 88.56 70 LEU A O 1
ATOM 568 N N . GLU A 1 71 ? 1.513 3.372 9.360 1.00 86.44 71 GLU A N 1
ATOM 569 C CA . GLU A 1 71 ? 2.454 3.838 10.386 1.00 86.44 71 GLU A CA 1
ATOM 570 C C . GLU A 1 71 ? 3.715 4.438 9.744 1.00 86.44 71 GLU A C 1
ATOM 572 O O . GLU A 1 71 ? 4.112 5.557 10.084 1.00 86.44 71 GLU A O 1
ATOM 577 N N . ASP A 1 72 ? 4.266 3.782 8.719 1.00 85.06 72 ASP A N 1
ATOM 578 C CA . ASP A 1 72 ? 5.413 4.292 7.959 1.00 85.06 72 ASP A CA 1
ATOM 579 C C . ASP A 1 72 ? 5.105 5.634 7.279 1.00 85.06 72 ASP A C 1
ATOM 581 O O . ASP A 1 72 ? 5.893 6.587 7.333 1.00 85.06 72 ASP A O 1
ATOM 585 N N . ALA A 1 73 ? 3.932 5.753 6.650 1.00 81.75 73 ALA A N 1
ATOM 586 C CA . ALA A 1 73 ? 3.505 6.991 6.007 1.00 81.75 73 ALA A CA 1
ATOM 587 C C . ALA A 1 73 ? 3.353 8.149 7.013 1.00 81.75 73 ALA A C 1
ATOM 589 O O . ALA A 1 73 ? 3.659 9.302 6.677 1.00 81.75 73 ALA A O 1
ATOM 590 N N . TYR A 1 74 ? 2.920 7.870 8.246 1.00 76.50 74 TYR A N 1
ATOM 591 C CA . TYR A 1 74 ? 2.852 8.866 9.318 1.00 76.50 74 TYR A CA 1
ATOM 592 C C . TYR A 1 74 ? 4.228 9.246 9.856 1.00 76.50 74 TYR A C 1
ATOM 594 O O . TYR A 1 74 ? 4.503 10.444 9.985 1.00 76.50 74 TYR A O 1
ATOM 602 N N . ALA A 1 75 ? 5.107 8.271 10.096 1.00 79.44 75 ALA A N 1
ATOM 603 C CA . ALA A 1 75 ? 6.479 8.522 10.529 1.00 79.44 75 ALA A CA 1
ATOM 604 C C . ALA A 1 75 ? 7.219 9.436 9.535 1.00 79.44 75 ALA A C 1
ATOM 606 O O . ALA A 1 75 ? 7.915 10.375 9.925 1.00 79.44 75 ALA A O 1
ATOM 607 N N . MET A 1 76 ? 6.993 9.236 8.234 1.00 70.50 76 MET A N 1
ATOM 608 C CA . MET A 1 76 ? 7.556 10.093 7.189 1.00 70.50 76 MET A CA 1
ATOM 609 C C . MET A 1 76 ? 6.942 11.497 7.153 1.00 70.50 76 MET A C 1
ATOM 611 O O . MET A 1 76 ? 7.644 12.463 6.854 1.00 70.50 76 MET A O 1
ATOM 615 N N . ARG A 1 77 ? 5.649 11.645 7.469 1.00 65.38 77 ARG A N 1
ATOM 616 C CA . ARG A 1 77 ? 4.994 12.962 7.524 1.00 65.38 77 ARG A CA 1
ATOM 617 C C . ARG A 1 77 ? 5.469 13.789 8.720 1.00 65.38 77 ARG A C 1
ATOM 619 O O . ARG A 1 77 ? 5.628 14.995 8.571 1.00 65.38 77 ARG A O 1
ATOM 626 N N . GLY A 1 78 ? 5.753 13.151 9.857 1.00 59.94 78 GLY A N 1
ATOM 627 C CA . GLY A 1 78 ? 6.342 13.806 11.034 1.00 59.94 78 GLY A CA 1
ATOM 628 C C . GLY A 1 78 ? 7.772 14.320 10.821 1.00 59.94 78 GLY A C 1
ATOM 629 O O . GLY A 1 78 ? 8.259 15.110 11.621 1.00 59.94 78 GLY A O 1
ATOM 630 N N . LYS A 1 79 ? 8.435 13.904 9.733 1.00 51.62 79 LYS A N 1
ATOM 631 C CA . LYS A 1 79 ? 9.814 14.281 9.387 1.00 51.62 79 LYS A CA 1
ATOM 632 C C . LYS A 1 79 ? 9.915 15.447 8.390 1.00 51.62 79 LYS A C 1
ATOM 634 O O . LYS A 1 79 ? 11.020 15.875 8.077 1.00 51.62 79 LYS A O 1
ATOM 639 N N . ARG A 1 80 ? 8.789 15.967 7.882 1.00 44.97 80 ARG A N 1
ATOM 640 C CA . ARG A 1 80 ? 8.751 17.245 7.145 1.00 44.97 80 ARG A CA 1
ATOM 641 C C . ARG A 1 80 ? 8.676 18.389 8.159 1.00 44.97 80 ARG A C 1
ATOM 643 O O . ARG A 1 80 ? 7.579 18.841 8.480 1.00 44.97 80 ARG A O 1
ATOM 650 N N . ILE A 1 81 ? 9.840 18.805 8.658 1.00 39.41 81 ILE A N 1
ATOM 651 C CA . ILE A 1 81 ? 10.071 20.072 9.367 1.00 39.41 81 ILE A CA 1
ATOM 652 C C . ILE A 1 81 ? 11.206 20.790 8.646 1.00 39.41 81 ILE A C 1
ATOM 654 O O . ILE A 1 81 ? 12.220 20.108 8.376 1.00 39.41 81 ILE A O 1
#